Protein AF-A0A959NLW7-F1 (afdb_monomer_lite)

Secondary structure (DSSP, 8-state):
-HHHHHHHHHHHHHHHHHHHHHHHHHHHHHHHHHTTPPP-HHHHHHHHHHHHHHHHHHHHHHHHHHHHHHHHHHHHHHHHHHS------

Radius of gyration: 22.65 Å; chains: 1; bounding box: 53×19×63 Å

pLDDT: mean 81.08, std 17.72, range [37.53, 98.12]

Structure (mmCIF, N/CA/C/O backbone):
data_AF-A0A959NLW7-F1
#
_entry.id   AF-A0A959NLW7-F1
#
loop_
_atom_site.group_PDB
_atom_site.id
_atom_site.type_symbol
_atom_site.label_atom_id
_atom_site.label_alt_id
_atom_site.label_comp_id
_atom_site.label_asym_id
_atom_site.label_entity_id
_atom_site.label_seq_id
_atom_site.pdbx_PDB_ins_code
_atom_site.Cartn_x
_atom_site.Cartn_y
_atom_site.Cartn_z
_atom_site.occupancy
_atom_site.B_iso_or_equiv
_atom_site.auth_seq_id
_atom_site.auth_comp_id
_atom_site.auth_asym_id
_atom_site.auth_atom_id
_atom_site.pdbx_PDB_model_num
ATOM 1 N N . MET A 1 1 ? -15.968 -5.071 25.321 1.00 59.56 1 MET A N 1
ATOM 2 C CA . MET A 1 1 ? -15.264 -5.981 24.380 1.00 59.56 1 MET A CA 1
ATOM 3 C C . MET A 1 1 ? -15.366 -5.521 22.927 1.00 59.56 1 MET A C 1
ATOM 5 O O . MET A 1 1 ? -14.374 -5.600 22.216 1.00 59.56 1 MET A O 1
ATOM 9 N N . GLU A 1 2 ? -16.513 -4.993 22.499 1.00 64.69 2 GLU A N 1
ATOM 10 C CA . GLU A 1 2 ? -16.799 -4.604 21.107 1.00 64.69 2 GLU A CA 1
ATOM 11 C C . GLU A 1 2 ? -15.881 -3.507 20.527 1.00 64.69 2 GLU A C 1
ATOM 13 O O . GLU A 1 2 ? -15.413 -3.635 19.400 1.00 64.69 2 GLU A O 1
ATOM 18 N N . SER A 1 3 ? -15.514 -2.491 21.320 1.00 62.75 3 SER A N 1
ATOM 19 C CA . SER A 1 3 ? -14.581 -1.427 20.896 1.00 62.75 3 SER A CA 1
ATOM 20 C C . SER A 1 3 ? -13.184 -1.959 20.524 1.00 62.75 3 SER A C 1
ATOM 22 O O . SER A 1 3 ? -12.614 -1.578 19.501 1.00 62.75 3 SER A O 1
ATOM 24 N N . ASN A 1 4 ? -12.658 -2.928 21.286 1.00 71.31 4 ASN A N 1
ATOM 25 C CA . ASN A 1 4 ? -11.386 -3.575 20.951 1.00 71.31 4 ASN A CA 1
ATOM 26 C C . ASN A 1 4 ? -11.501 -4.412 19.671 1.00 71.31 4 ASN A C 1
ATOM 28 O O . ASN A 1 4 ? -10.589 -4.390 18.849 1.00 71.31 4 ASN A O 1
ATOM 32 N N . TYR A 1 5 ? -12.616 -5.124 19.488 1.00 81.19 5 TYR A N 1
ATOM 33 C CA . TYR A 1 5 ? -12.873 -5.917 18.285 1.00 81.19 5 TYR A CA 1
ATOM 34 C C . TYR A 1 5 ? -12.951 -5.044 17.021 1.00 81.19 5 TYR A C 1
ATOM 36 O O . TYR A 1 5 ? -12.303 -5.359 16.025 1.00 81.19 5 TYR A O 1
ATOM 44 N N . LEU A 1 6 ? -13.675 -3.919 17.070 1.00 82.06 6 LEU A N 1
ATOM 45 C CA . LEU A 1 6 ? -13.769 -2.969 15.955 1.00 82.06 6 LEU A CA 1
ATOM 46 C C . LEU A 1 6 ? -12.408 -2.358 15.598 1.00 82.06 6 LEU A C 1
ATOM 48 O O . LEU A 1 6 ? -12.078 -2.266 14.417 1.00 82.06 6 LEU A O 1
ATOM 52 N N . GLY A 1 7 ? -11.597 -2.009 16.602 1.00 83.62 7 GLY A N 1
ATOM 53 C CA . GLY A 1 7 ? -10.226 -1.540 16.386 1.00 83.62 7 GLY A CA 1
ATOM 54 C C . GLY A 1 7 ? -9.376 -2.568 15.637 1.00 83.62 7 GLY A C 1
ATOM 55 O O . GLY A 1 7 ? -8.815 -2.251 14.591 1.00 83.62 7 GLY A O 1
ATOM 56 N N . TRP A 1 8 ? -9.351 -3.818 16.112 1.00 86.75 8 TRP A N 1
ATOM 57 C CA . TRP A 1 8 ? -8.624 -4.906 15.445 1.00 86.75 8 TRP A CA 1
ATOM 58 C C . TRP A 1 8 ? -9.127 -5.176 14.027 1.00 86.75 8 TRP A C 1
ATOM 60 O O . TRP A 1 8 ? -8.320 -5.344 13.113 1.00 86.75 8 TRP A O 1
ATOM 70 N N . LYS A 1 9 ? -10.448 -5.178 13.820 1.00 90.62 9 LYS A N 1
ATOM 71 C CA . LYS A 1 9 ? -11.053 -5.348 12.494 1.00 90.62 9 LYS A CA 1
ATOM 72 C C . LYS A 1 9 ? -10.585 -4.260 11.526 1.00 90.62 9 LYS A C 1
ATOM 74 O O . LYS A 1 9 ? -10.177 -4.581 10.414 1.00 90.62 9 LYS A O 1
ATOM 79 N N . ASN A 1 10 ? -10.607 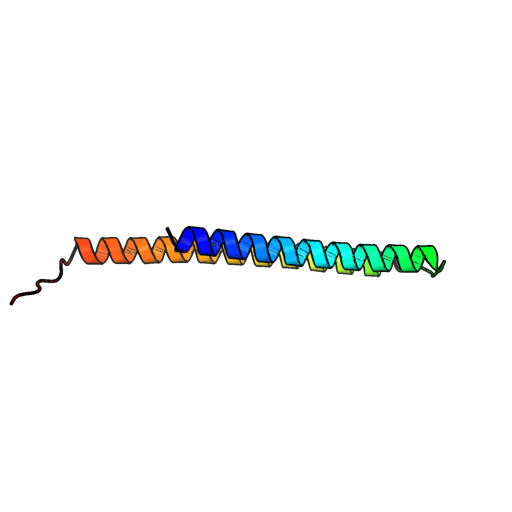-2.997 11.948 1.00 89.88 10 ASN A N 1
ATOM 80 C CA . ASN A 1 10 ? -10.185 -1.877 11.107 1.00 89.88 10 ASN A CA 1
ATOM 81 C C . ASN A 1 10 ? -8.684 -1.931 10.797 1.00 89.88 10 ASN A C 1
ATOM 83 O O . ASN A 1 10 ? -8.299 -1.709 9.652 1.00 89.88 10 ASN A O 1
ATOM 87 N N . THR A 1 11 ? -7.847 -2.302 11.772 1.00 92.25 11 THR A N 1
ATOM 88 C CA . THR A 1 11 ? -6.413 -2.527 11.537 1.00 92.25 11 THR A CA 1
ATOM 89 C C . THR A 1 11 ? -6.176 -3.629 10.505 1.00 92.25 11 THR A C 1
ATOM 91 O O . THR A 1 11 ? -5.377 -3.444 9.593 1.00 92.25 11 THR A O 1
ATOM 94 N N . LEU A 1 12 ? -6.882 -4.760 10.603 1.00 95.00 12 LEU A N 1
ATOM 95 C CA . LEU A 1 12 ? -6.737 -5.861 9.645 1.00 95.00 12 LEU A CA 1
ATOM 96 C C . LEU A 1 12 ? -7.191 -5.473 8.232 1.00 95.00 12 LEU A C 1
ATOM 98 O O . LEU A 1 12 ? -6.541 -5.855 7.262 1.00 95.00 12 LEU A O 1
ATOM 102 N N . ILE A 1 13 ? -8.277 -4.705 8.113 1.00 95.44 13 ILE A N 1
ATOM 103 C CA . ILE A 1 13 ? -8.754 -4.190 6.822 1.00 95.44 13 ILE A CA 1
ATOM 104 C C . ILE A 1 13 ? -7.702 -3.276 6.186 1.00 95.44 13 ILE A C 1
ATOM 106 O O . ILE A 1 13 ? -7.383 -3.454 5.013 1.00 95.44 13 ILE A O 1
ATOM 110 N N . GLU A 1 14 ? -7.144 -2.343 6.958 1.00 96.94 14 GLU A N 1
ATOM 111 C CA . GLU A 1 14 ? -6.110 -1.420 6.480 1.00 96.94 14 GLU A CA 1
ATOM 112 C C . GLU A 1 14 ? -4.835 -2.160 6.051 1.00 96.94 14 GLU A C 1
ATOM 114 O O . GLU A 1 14 ? -4.311 -1.912 4.967 1.00 96.94 14 GLU A O 1
ATOM 119 N N . LEU A 1 15 ? -4.363 -3.118 6.856 1.00 96.44 15 LEU A N 1
ATOM 120 C CA . LEU A 1 15 ? -3.201 -3.940 6.505 1.00 96.44 15 LEU A CA 1
ATOM 121 C C . LEU A 1 15 ? -3.437 -4.724 5.211 1.00 96.44 15 LEU A C 1
ATOM 123 O O . LEU A 1 15 ? -2.562 -4.773 4.348 1.00 96.44 15 LEU A O 1
ATOM 127 N N . ASN A 1 16 ? -4.626 -5.309 5.053 1.00 97.69 16 ASN A N 1
ATOM 128 C CA . ASN A 1 16 ? -4.966 -6.051 3.848 1.00 97.69 16 ASN A CA 1
ATOM 129 C C . ASN A 1 16 ? -5.024 -5.140 2.607 1.00 97.69 16 ASN A C 1
ATOM 131 O O . ASN A 1 16 ? -4.456 -5.495 1.575 1.00 97.69 16 ASN A O 1
ATOM 135 N N . ASP A 1 17 ? -5.654 -3.961 2.698 1.00 97.00 17 ASP A N 1
ATOM 136 C CA . ASP A 1 17 ? -5.696 -2.993 1.587 1.00 97.00 17 ASP A CA 1
ATOM 137 C C . ASP A 1 17 ? -4.286 -2.536 1.187 1.00 97.00 17 ASP A C 1
ATOM 139 O O . ASP A 1 17 ? -3.943 -2.541 -0.000 1.00 97.00 17 ASP A O 1
ATOM 143 N N . PHE A 1 18 ? -3.434 -2.220 2.168 1.00 97.56 18 PHE A N 1
ATOM 144 C CA . PHE A 1 18 ? -2.041 -1.853 1.921 1.00 97.56 18 PHE A CA 1
ATOM 145 C C . PHE A 1 18 ? -1.277 -2.970 1.196 1.00 97.56 18 PHE A C 1
ATOM 147 O O . PHE A 1 18 ? -0.675 -2.721 0.147 1.00 97.56 18 PHE A O 1
ATOM 154 N N . CYS A 1 19 ? -1.360 -4.213 1.684 1.00 97.38 19 CYS A N 1
ATOM 155 C CA . CYS A 1 19 ? -0.726 -5.366 1.042 1.00 97.38 19 CYS A CA 1
ATOM 156 C C . CYS A 1 19 ? -1.206 -5.566 -0.403 1.00 97.38 19 CYS A C 1
ATOM 158 O O . CYS A 1 19 ? -0.378 -5.735 -1.301 1.00 97.38 19 CYS A O 1
ATOM 160 N N . CYS A 1 20 ? -2.516 -5.485 -0.662 1.00 98.12 20 CYS A N 1
ATOM 161 C CA . CYS A 1 20 ? -3.063 -5.604 -2.016 1.00 98.12 20 CYS A CA 1
ATOM 162 C C . CYS A 1 20 ? -2.517 -4.524 -2.964 1.00 98.12 20 CYS A C 1
ATOM 164 O O . CYS A 1 20 ? -2.198 -4.808 -4.122 1.00 98.12 20 CYS A O 1
ATOM 166 N N . ARG A 1 21 ? -2.376 -3.282 -2.489 1.00 97.56 21 ARG A N 1
ATOM 167 C CA . ARG A 1 21 ? -1.836 -2.177 -3.297 1.00 97.56 21 ARG A CA 1
ATOM 168 C C . ARG A 1 21 ? -0.344 -2.342 -3.588 1.00 97.56 21 ARG A C 1
ATOM 170 O O . ARG A 1 21 ? 0.080 -2.050 -4.708 1.00 97.56 21 ARG A O 1
ATOM 177 N N . VAL A 1 22 ? 0.434 -2.835 -2.623 1.00 97.00 22 VAL A N 1
ATOM 178 C CA . VAL A 1 22 ? 1.853 -3.175 -2.826 1.00 97.00 22 VAL A CA 1
ATOM 179 C C . VAL A 1 22 ? 1.995 -4.302 -3.852 1.00 97.00 22 VAL A C 1
ATOM 181 O O . VAL A 1 22 ? 2.777 -4.175 -4.793 1.00 97.00 22 VAL A O 1
ATOM 184 N N . GLU A 1 23 ? 1.203 -5.369 -3.733 1.00 97.12 23 GLU A N 1
ATOM 185 C CA . GLU A 1 23 ? 1.175 -6.471 -4.706 1.00 97.12 23 GLU A CA 1
ATOM 186 C C . GLU A 1 23 ? 0.837 -5.984 -6.119 1.00 97.12 23 GLU A C 1
ATOM 188 O O . GLU A 1 23 ? 1.486 -6.369 -7.093 1.00 97.12 23 GLU A O 1
ATOM 193 N N . PHE A 1 24 ? -0.127 -5.072 -6.246 1.00 96.00 24 PHE A N 1
ATOM 194 C CA . PHE A 1 24 ? -0.485 -4.480 -7.531 1.00 96.00 24 PHE A CA 1
ATOM 195 C C . PHE A 1 24 ? 0.659 -3.657 -8.146 1.00 96.00 24 PHE A C 1
ATOM 197 O O . PHE A 1 24 ? 0.948 -3.794 -9.340 1.00 96.00 24 PHE A O 1
ATOM 204 N N . LEU A 1 25 ? 1.344 -2.834 -7.346 1.00 94.50 25 LEU A N 1
ATOM 205 C CA . LEU A 1 25 ? 2.540 -2.097 -7.776 1.00 94.50 25 LEU A CA 1
ATOM 206 C C . LEU A 1 25 ? 3.661 -3.050 -8.216 1.00 94.50 25 LEU A C 1
ATOM 208 O O . LEU A 1 25 ? 4.245 -2.860 -9.286 1.00 94.50 25 LEU A O 1
ATOM 212 N N . ASN A 1 26 ? 3.903 -4.112 -7.447 1.00 92.88 26 ASN A N 1
ATOM 213 C CA . ASN A 1 26 ? 4.863 -5.161 -7.793 1.00 92.88 26 ASN A CA 1
ATOM 214 C C . ASN A 1 26 ? 4.470 -5.909 -9.075 1.00 92.88 26 ASN A C 1
ATOM 216 O O . ASN A 1 26 ? 5.334 -6.267 -9.875 1.00 92.88 26 ASN A O 1
ATOM 220 N N . SER A 1 27 ? 3.178 -6.128 -9.318 1.00 95.19 27 SER A N 1
ATOM 221 C CA . SER A 1 27 ? 2.714 -6.752 -10.558 1.00 95.19 27 SER A CA 1
ATOM 222 C C . SER A 1 27 ? 2.988 -5.870 -11.772 1.00 95.19 27 SER A C 1
ATOM 224 O O . SER A 1 27 ? 3.519 -6.357 -12.766 1.00 95.19 27 SER A O 1
ATOM 226 N N . LYS A 1 28 ? 2.720 -4.561 -11.679 1.00 92.81 28 LYS A N 1
ATOM 227 C CA . LYS A 1 28 ? 3.059 -3.606 -12.749 1.00 92.81 28 LYS A CA 1
ATOM 228 C C . LYS A 1 28 ? 4.553 -3.589 -13.058 1.00 92.81 28 LYS A C 1
ATOM 230 O O . LYS A 1 28 ? 4.944 -3.550 -14.220 1.00 92.81 28 LYS A O 1
ATOM 235 N N . MET A 1 29 ? 5.377 -3.634 -12.016 1.00 91.00 29 MET A N 1
ATOM 236 C CA . MET A 1 29 ? 6.829 -3.768 -12.122 1.00 91.00 29 MET A CA 1
ATOM 237 C C . MET A 1 29 ? 7.232 -5.009 -12.921 1.00 91.00 29 MET A C 1
ATOM 239 O O . MET A 1 29 ? 7.986 -4.904 -13.890 1.00 91.00 29 MET A O 1
ATOM 243 N N . ARG A 1 30 ? 6.692 -6.176 -12.549 1.00 93.31 30 ARG A N 1
ATOM 244 C CA . ARG A 1 30 ? 6.949 -7.435 -13.261 1.00 93.31 30 ARG A CA 1
ATOM 245 C C . ARG A 1 30 ? 6.543 -7.345 -14.731 1.00 93.31 30 ARG A C 1
ATOM 247 O O . ARG A 1 30 ? 7.321 -7.767 -15.580 1.00 93.31 30 ARG A O 1
ATOM 254 N N . ASP A 1 31 ? 5.400 -6.736 -15.038 1.00 94.50 31 ASP A N 1
ATOM 255 C CA . ASP A 1 31 ? 4.934 -6.549 -16.418 1.00 94.50 31 ASP A CA 1
ATOM 256 C C . ASP A 1 31 ? 5.852 -5.627 -17.232 1.00 94.50 31 ASP A C 1
ATOM 258 O O . ASP A 1 31 ? 6.163 -5.919 -18.388 1.00 94.50 31 ASP A O 1
ATOM 262 N N . ILE A 1 32 ? 6.321 -4.522 -16.644 1.00 91.88 32 ILE A N 1
ATOM 263 C CA . ILE A 1 32 ? 7.267 -3.599 -17.293 1.00 91.88 32 ILE A CA 1
ATOM 264 C C . ILE A 1 32 ? 8.563 -4.334 -17.645 1.00 91.88 32 ILE A C 1
ATOM 266 O O . ILE A 1 32 ? 9.023 -4.246 -18.788 1.00 91.88 32 ILE A O 1
ATOM 270 N N . VAL A 1 33 ? 9.109 -5.097 -16.692 1.00 90.50 33 VAL A N 1
ATOM 271 C CA . VAL A 1 33 ? 10.325 -5.900 -16.880 1.00 90.50 33 VAL A CA 1
ATOM 272 C C . VAL A 1 33 ? 10.106 -6.986 -17.937 1.00 90.50 33 VAL A C 1
ATOM 274 O O . VAL A 1 33 ? 10.908 -7.104 -18.865 1.00 90.50 33 VAL A O 1
ATOM 277 N N . ALA A 1 34 ? 9.004 -7.736 -17.855 1.00 92.31 34 ALA A N 1
ATOM 278 C CA . ALA A 1 34 ? 8.671 -8.798 -18.804 1.00 92.31 34 ALA A CA 1
ATOM 279 C C . ALA A 1 34 ? 8.501 -8.263 -20.235 1.00 92.31 34 ALA A C 1
ATOM 281 O O . ALA A 1 34 ? 8.960 -8.883 -21.195 1.00 92.31 34 ALA A O 1
ATOM 282 N N . CYS A 1 35 ? 7.901 -7.081 -20.386 1.00 94.62 35 CYS A N 1
ATOM 283 C CA . CYS A 1 35 ? 7.739 -6.414 -21.675 1.00 94.62 35 CYS A CA 1
ATOM 284 C C . CYS A 1 35 ? 8.965 -5.594 -22.117 1.00 94.62 35 CYS A C 1
ATOM 286 O O . CYS A 1 35 ? 8.877 -4.920 -23.143 1.00 94.62 35 CYS A O 1
ATOM 288 N N . ARG A 1 36 ? 10.077 -5.605 -21.363 1.00 90.12 36 ARG A N 1
ATOM 289 C CA . ARG A 1 36 ? 11.292 -4.807 -21.634 1.00 90.12 36 ARG A CA 1
ATOM 290 C C . ARG A 1 36 ? 11.005 -3.315 -21.855 1.00 90.12 36 ARG A C 1
ATOM 292 O O . ARG A 1 36 ? 11.680 -2.657 -22.646 1.00 90.12 36 ARG A O 1
ATOM 299 N N . ARG A 1 37 ? 9.979 -2.781 -21.187 1.00 90.75 37 ARG A N 1
ATOM 300 C CA . ARG A 1 37 ? 9.639 -1.356 -21.269 1.00 90.75 37 ARG A CA 1
ATOM 301 C C . ARG A 1 37 ? 10.593 -0.561 -20.388 1.00 90.75 37 ARG A C 1
ATOM 303 O O . ARG A 1 37 ? 11.084 -1.064 -19.379 1.00 90.75 37 ARG A O 1
ATOM 310 N N . GLN A 1 38 ? 10.826 0.695 -20.753 1.00 89.62 38 GLN A N 1
ATOM 311 C CA . GLN A 1 38 ? 11.565 1.601 -19.888 1.00 89.62 38 GLN A CA 1
ATOM 312 C C . GLN A 1 38 ? 10.755 1.844 -18.615 1.00 89.62 38 GLN A C 1
ATOM 314 O O . GLN A 1 38 ? 9.589 2.234 -18.669 1.00 89.62 38 GLN A O 1
ATOM 319 N N . MET A 1 39 ? 11.381 1.577 -17.475 1.00 86.56 39 MET A N 1
ATOM 320 C CA . MET A 1 39 ? 10.782 1.818 -16.176 1.00 86.56 39 MET A CA 1
ATOM 321 C C . MET A 1 39 ? 11.129 3.229 -15.705 1.00 86.56 39 MET A C 1
ATOM 323 O O . MET A 1 39 ? 12.304 3.583 -15.616 1.00 86.56 39 MET A O 1
ATOM 327 N N . ASP A 1 40 ? 10.113 4.001 -15.332 1.00 90.50 40 ASP A N 1
ATOM 328 C CA . ASP A 1 40 ? 10.318 5.220 -14.557 1.00 90.50 40 ASP A CA 1
ATOM 329 C C . ASP A 1 40 ? 10.462 4.865 -13.067 1.00 90.50 40 ASP A C 1
ATOM 331 O O . ASP A 1 40 ? 9.490 4.686 -12.326 1.00 90.50 40 ASP A O 1
ATOM 335 N N . ILE A 1 41 ? 11.715 4.708 -12.638 1.00 89.75 41 ILE A N 1
ATOM 336 C CA . ILE A 1 41 ? 12.069 4.376 -11.253 1.00 89.75 41 ILE A CA 1
ATOM 337 C C . ILE A 1 41 ? 11.625 5.484 -10.293 1.00 89.75 41 ILE A C 1
ATOM 339 O O . ILE A 1 41 ? 11.163 5.184 -9.191 1.00 89.75 41 ILE A O 1
ATOM 343 N N . ALA A 1 42 ? 11.721 6.752 -10.700 1.00 93.75 42 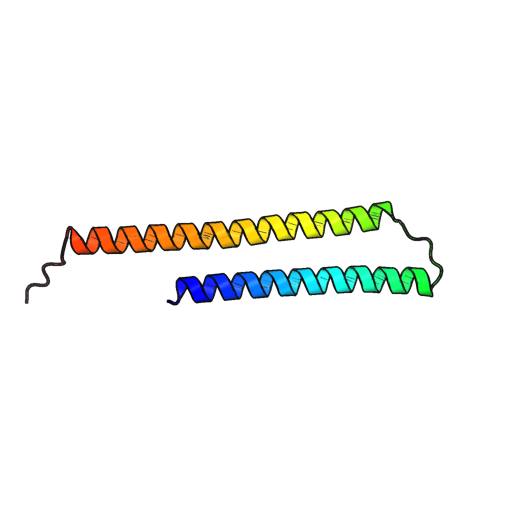ALA A N 1
ATOM 344 C CA . ALA A 1 42 ? 11.353 7.876 -9.848 1.00 93.75 42 ALA A CA 1
ATOM 345 C C . ALA A 1 42 ? 9.840 7.896 -9.595 1.00 93.75 42 ALA A C 1
ATOM 347 O O . ALA A 1 42 ? 9.407 8.038 -8.445 1.00 93.75 42 ALA A O 1
ATOM 348 N N . GLN A 1 43 ? 9.039 7.671 -10.640 1.00 91.62 43 GLN A N 1
ATOM 349 C CA . GLN A 1 43 ? 7.588 7.555 -10.512 1.00 91.62 43 GLN A CA 1
ATOM 350 C C . GLN A 1 43 ? 7.195 6.385 -9.603 1.00 91.62 43 GLN A C 1
ATOM 352 O O . GLN A 1 43 ? 6.371 6.557 -8.705 1.00 91.62 43 GLN A O 1
ATOM 357 N N . TYR A 1 44 ? 7.813 5.214 -9.779 1.00 91.94 44 TYR A N 1
ATOM 358 C CA . TYR A 1 44 ? 7.540 4.056 -8.926 1.00 91.94 44 TYR A CA 1
ATOM 359 C C . TYR A 1 44 ? 7.849 4.325 -7.448 1.00 91.94 44 TYR A C 1
ATOM 361 O O . TYR A 1 44 ? 7.015 4.056 -6.582 1.00 91.94 44 TYR A O 1
ATOM 369 N N . LEU A 1 45 ? 9.031 4.878 -7.154 1.00 94.06 45 LEU A N 1
ATOM 370 C CA . LEU A 1 45 ? 9.430 5.210 -5.784 1.00 94.06 45 LEU A CA 1
ATOM 371 C C . LEU A 1 45 ? 8.496 6.251 -5.161 1.00 94.06 45 LEU A C 1
ATOM 373 O O . LEU A 1 45 ? 8.191 6.166 -3.971 1.00 94.06 45 LEU A O 1
ATOM 377 N N . THR A 1 46 ? 8.009 7.196 -5.967 1.00 96.62 46 THR A N 1
ATOM 378 C CA . THR A 1 46 ? 7.021 8.191 -5.537 1.00 96.62 46 THR A CA 1
ATOM 379 C C . THR A 1 46 ? 5.703 7.517 -5.165 1.00 96.62 46 THR A C 1
ATOM 381 O O . THR A 1 46 ? 5.231 7.697 -4.045 1.00 96.62 46 THR A O 1
ATOM 384 N N . SER A 1 47 ? 5.158 6.658 -6.033 1.00 94.25 47 SER A N 1
ATOM 385 C CA . SER A 1 47 ? 3.920 5.917 -5.750 1.00 94.25 47 SER A CA 1
ATOM 386 C C . SER A 1 47 ? 4.035 5.011 -4.521 1.00 94.25 47 SER A C 1
ATOM 388 O O . SER A 1 47 ? 3.091 4.910 -3.739 1.00 94.25 47 SER A O 1
ATOM 390 N N . LEU A 1 48 ? 5.189 4.366 -4.318 1.00 95.31 48 LEU A N 1
ATOM 391 C CA . LEU A 1 48 ? 5.429 3.545 -3.131 1.00 95.31 48 LEU A CA 1
ATOM 392 C C . LEU A 1 48 ? 5.476 4.399 -1.856 1.00 95.31 48 LEU A C 1
ATOM 394 O O . LEU A 1 48 ? 4.877 4.030 -0.848 1.00 95.31 48 LEU A O 1
ATOM 398 N N . ARG A 1 49 ? 6.149 5.556 -1.899 1.00 97.44 49 ARG A N 1
ATOM 399 C CA . ARG A 1 49 ? 6.218 6.484 -0.762 1.00 97.44 49 ARG A CA 1
ATOM 400 C C . ARG A 1 49 ? 4.845 7.047 -0.404 1.00 97.44 49 ARG A C 1
ATOM 402 O O . ARG A 1 49 ? 4.502 7.084 0.772 1.00 97.44 49 ARG A O 1
ATOM 409 N N . GLU A 1 50 ? 4.055 7.456 -1.392 1.00 96.69 50 GLU A N 1
ATOM 410 C CA . GLU A 1 50 ? 2.678 7.918 -1.173 1.00 96.69 50 GLU A CA 1
ATOM 411 C C . GLU A 1 50 ? 1.818 6.837 -0.512 1.00 96.69 50 GLU A C 1
ATOM 413 O O . GLU A 1 50 ? 1.059 7.128 0.413 1.00 96.69 50 GLU A O 1
ATOM 418 N N . LEU A 1 51 ? 1.973 5.584 -0.949 1.00 97.12 51 LEU A N 1
ATOM 419 C CA . LEU A 1 51 ? 1.257 4.451 -0.377 1.00 97.12 51 LEU A CA 1
ATOM 420 C C . LEU A 1 51 ? 1.641 4.206 1.092 1.00 97.12 51 LEU A C 1
ATOM 422 O O . LEU A 1 51 ? 0.752 4.020 1.920 1.00 97.12 51 LEU A O 1
ATOM 426 N N . ILE A 1 52 ? 2.938 4.245 1.417 1.00 97.38 52 ILE A N 1
ATOM 427 C CA . ILE A 1 52 ? 3.439 4.098 2.795 1.00 97.38 52 ILE A CA 1
ATOM 428 C C . ILE A 1 52 ? 2.926 5.236 3.680 1.00 97.38 52 ILE A C 1
ATOM 430 O O . ILE A 1 52 ? 2.338 4.978 4.726 1.00 97.38 52 ILE A O 1
ATOM 434 N N . ASN A 1 53 ? 3.066 6.487 3.236 1.00 97.62 53 ASN A N 1
ATOM 435 C CA . ASN A 1 53 ? 2.616 7.648 4.006 1.00 97.62 53 ASN A CA 1
ATOM 436 C C . ASN A 1 53 ? 1.111 7.580 4.301 1.00 97.62 53 ASN A C 1
ATOM 438 O O . ASN A 1 53 ? 0.671 7.888 5.408 1.00 97.62 53 ASN A O 1
ATOM 442 N N . LYS A 1 54 ? 0.307 7.162 3.315 1.00 96.50 54 LYS A N 1
ATOM 443 C CA . LYS A 1 54 ? -1.136 6.993 3.500 1.00 96.50 54 LYS A CA 1
ATOM 444 C C . LYS A 1 54 ? -1.457 5.879 4.498 1.00 96.50 54 LYS A C 1
ATOM 446 O O . LYS A 1 54 ? -2.345 6.053 5.328 1.00 96.50 54 LYS A O 1
ATOM 451 N N . HIS A 1 55 ? -0.732 4.766 4.439 1.00 97.06 55 HIS A N 1
ATOM 452 C CA . HIS A 1 55 ? -0.890 3.665 5.385 1.00 97.06 55 HIS A CA 1
ATOM 453 C C . HIS A 1 55 ? -0.591 4.099 6.827 1.00 97.06 55 HIS A C 1
ATOM 455 O O . HIS A 1 55 ? -1.385 3.849 7.734 1.00 97.06 55 HIS A O 1
ATOM 461 N N . GLU A 1 56 ? 0.508 4.829 7.034 1.00 96.38 56 GLU A N 1
ATOM 462 C CA . GLU A 1 56 ? 0.865 5.388 8.344 1.00 96.38 56 GLU A CA 1
ATOM 463 C C . GLU A 1 56 ? -0.223 6.332 8.879 1.00 96.38 56 GLU A C 1
ATOM 465 O O . GLU A 1 56 ? -0.621 6.233 10.043 1.00 96.38 56 GLU A O 1
ATOM 470 N N . GLN A 1 57 ? -0.760 7.205 8.020 1.00 95.88 57 GLN A N 1
ATOM 471 C CA . GLN A 1 57 ? -1.871 8.095 8.373 1.00 95.88 57 GLN A CA 1
ATOM 472 C C . GLN A 1 57 ? -3.130 7.312 8.768 1.00 95.88 57 GLN A C 1
ATOM 474 O O . GLN A 1 57 ? -3.744 7.613 9.793 1.00 95.88 57 GLN A O 1
ATOM 479 N N . ASN A 1 58 ? -3.499 6.286 8.000 1.00 93.81 58 ASN A N 1
ATOM 480 C CA . ASN A 1 58 ? -4.669 5.458 8.284 1.00 93.81 58 ASN A CA 1
ATOM 481 C C . ASN A 1 58 ? -4.529 4.710 9.619 1.00 93.81 58 ASN A C 1
ATOM 483 O O . ASN A 1 58 ? -5.464 4.701 10.423 1.00 93.81 58 ASN A O 1
ATOM 487 N N . LEU A 1 59 ? -3.358 4.132 9.901 1.00 92.25 59 LEU A N 1
ATOM 488 C CA . LEU A 1 59 ? -3.098 3.466 11.180 1.00 92.25 59 LEU A CA 1
ATOM 489 C C . LEU A 1 59 ? -3.137 4.443 12.362 1.00 92.25 59 LEU A C 1
ATOM 491 O O . LEU A 1 59 ? -3.710 4.116 13.405 1.00 92.25 59 LEU A O 1
ATOM 495 N N . SER A 1 60 ? -2.586 5.648 12.194 1.00 90.75 60 SER A N 1
ATOM 496 C CA . SER A 1 60 ? -2.654 6.703 13.211 1.00 90.75 6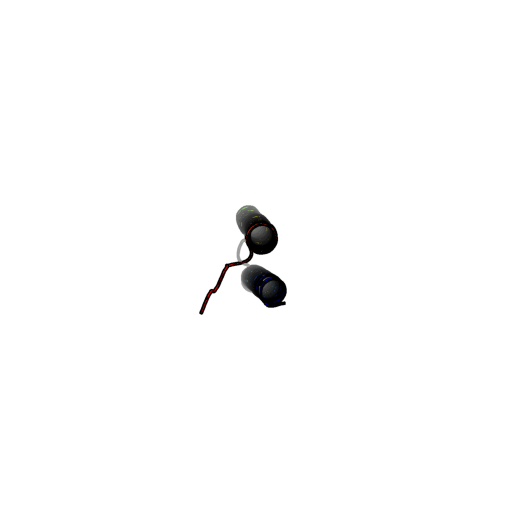0 SER A CA 1
ATOM 497 C C . SER A 1 60 ? -4.103 7.095 13.523 1.00 90.75 60 SER A C 1
ATOM 499 O O . SER A 1 60 ? -4.488 7.153 14.693 1.00 90.75 60 SER A O 1
ATOM 501 N N . LEU A 1 61 ? -4.939 7.259 12.492 1.00 88.69 61 LEU A N 1
ATOM 502 C CA . LEU A 1 61 ? -6.368 7.548 12.645 1.00 88.69 61 LEU A CA 1
ATOM 503 C C . LEU A 1 61 ? -7.114 6.424 13.378 1.00 88.69 61 LEU A C 1
ATOM 505 O O . LEU A 1 61 ? -7.915 6.701 14.272 1.00 88.69 61 LEU A O 1
ATOM 509 N N . ILE A 1 62 ? -6.833 5.157 13.053 1.00 86.94 62 ILE A N 1
ATOM 510 C CA . ILE A 1 62 ? -7.435 4.004 13.743 1.00 86.94 62 ILE A CA 1
ATOM 511 C C . ILE A 1 62 ? -7.044 3.995 15.231 1.00 86.94 62 ILE A C 1
ATOM 513 O O . ILE A 1 62 ? -7.901 3.751 16.087 1.00 86.94 62 ILE A O 1
ATOM 517 N N . SER A 1 63 ? -5.781 4.296 15.556 1.00 79.81 63 SER A N 1
ATOM 518 C CA . SER A 1 63 ? -5.310 4.395 16.946 1.00 79.81 63 SER A CA 1
ATOM 519 C C . SER A 1 63 ? -5.987 5.539 17.702 1.00 79.81 63 SER A C 1
ATOM 521 O O . SER A 1 63 ? -6.470 5.338 18.816 1.00 79.81 63 SER A O 1
ATOM 523 N N . PHE A 1 64 ? -6.103 6.713 17.078 1.00 74.75 64 PHE A N 1
ATOM 524 C CA . PHE A 1 64 ? -6.775 7.868 17.674 1.00 74.75 64 PHE A CA 1
ATOM 525 C C . PHE A 1 64 ? -8.246 7.572 18.001 1.00 74.75 64 PHE A C 1
ATOM 527 O O . PHE A 1 64 ? -8.713 7.858 19.103 1.00 74.75 64 PHE A O 1
ATOM 534 N N . VAL A 1 65 ? -8.977 6.927 17.083 1.00 69.81 65 VAL A N 1
ATOM 535 C CA . VAL A 1 65 ? -10.375 6.523 17.317 1.00 69.81 65 VAL A CA 1
ATOM 536 C C . VAL A 1 65 ? -10.481 5.521 18.470 1.00 69.81 65 VAL A C 1
A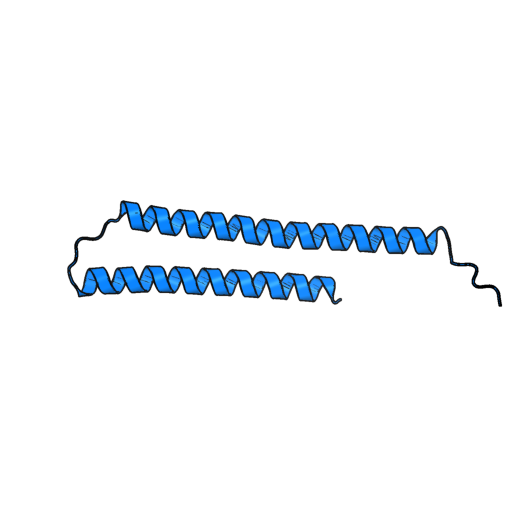TOM 538 O O . VAL A 1 65 ? -11.412 5.593 19.274 1.00 69.81 65 VAL A O 1
ATOM 541 N N . LYS A 1 66 ? -9.516 4.604 18.601 1.00 66.62 66 LYS A N 1
ATOM 542 C CA . LYS A 1 66 ? -9.463 3.664 19.728 1.00 66.62 66 LYS A CA 1
ATOM 543 C C . LYS A 1 66 ? -9.299 4.397 21.063 1.00 66.62 66 LYS A C 1
ATOM 545 O O . LYS A 1 66 ? -10.012 4.081 22.014 1.00 66.62 66 LYS A O 1
ATOM 550 N N . GLU A 1 67 ? -8.405 5.378 21.135 1.00 67.31 67 GLU A N 1
ATOM 551 C CA . GLU A 1 67 ? -8.163 6.174 22.346 1.00 67.31 67 GLU A CA 1
ATOM 552 C C . GLU A 1 67 ? -9.363 7.061 22.711 1.00 67.31 67 GLU A C 1
ATOM 554 O O . GLU A 1 67 ? -9.781 7.077 23.872 1.00 67.31 67 GLU A O 1
ATOM 559 N N . ALA A 1 68 ? -9.981 7.714 21.722 1.00 59.53 68 ALA A N 1
ATOM 560 C CA . ALA A 1 68 ? -11.182 8.527 21.917 1.00 59.53 68 ALA A CA 1
ATOM 561 C C . ALA A 1 68 ? -12.364 7.698 22.453 1.00 59.53 68 ALA A C 1
ATOM 563 O O . ALA A 1 68 ? -13.034 8.113 23.401 1.00 59.53 68 ALA A O 1
ATOM 564 N N . ASN A 1 69 ? -12.575 6.489 21.920 1.00 60.00 69 ASN A N 1
ATOM 565 C CA . ASN A 1 69 ? -13.630 5.585 22.388 1.00 60.00 69 ASN A CA 1
ATOM 566 C C . ASN A 1 69 ? -13.377 5.065 23.814 1.00 60.00 69 ASN A C 1
ATOM 568 O O . ASN A 1 69 ? -14.323 4.867 24.577 1.00 60.00 69 ASN A O 1
ATOM 572 N N . VAL A 1 70 ? -12.114 4.857 24.206 1.00 63.12 70 VAL A N 1
ATOM 573 C CA . VAL A 1 70 ? -11.761 4.496 25.591 1.00 63.12 70 VAL A CA 1
ATOM 574 C C . VAL A 1 70 ? -12.023 5.665 26.544 1.00 63.12 70 VAL A C 1
ATOM 576 O O . VAL A 1 70 ? -12.506 5.446 27.655 1.00 63.12 70 VAL A O 1
ATOM 579 N N . PHE A 1 71 ? -11.731 6.898 26.128 1.00 57.62 71 PHE A N 1
ATOM 580 C CA . PHE A 1 71 ? -11.973 8.087 26.946 1.00 57.62 71 PHE A CA 1
ATOM 581 C C . PHE A 1 71 ? -13.472 8.378 27.120 1.00 57.62 71 PHE A C 1
ATOM 583 O O . PHE A 1 71 ? -13.918 8.642 28.236 1.00 57.62 71 PHE A O 1
ATOM 590 N N . ALA A 1 72 ? -14.266 8.243 26.052 1.00 58.53 72 ALA A N 1
ATOM 591 C CA . ALA A 1 72 ? -15.723 8.368 26.112 1.00 58.53 72 ALA A CA 1
ATOM 592 C C . ALA A 1 72 ? -16.352 7.323 27.052 1.00 58.53 72 ALA A C 1
ATOM 594 O O . ALA A 1 72 ? -17.120 7.686 27.941 1.00 58.53 72 ALA A O 1
ATOM 595 N N . GLY A 1 73 ? -15.939 6.053 26.942 1.00 59.25 73 GLY A N 1
ATOM 596 C CA . GLY A 1 73 ? -16.416 4.993 27.836 1.00 59.25 73 GLY A CA 1
ATOM 597 C C . GLY A 1 73 ? -16.034 5.212 29.306 1.00 59.25 73 GLY A C 1
ATOM 598 O O . GLY A 1 73 ? -16.809 4.878 30.197 1.00 59.25 73 GLY A O 1
ATOM 599 N N . LYS A 1 74 ? -14.872 5.819 29.593 1.00 58.47 74 LYS A N 1
ATOM 600 C CA . LYS A 1 74 ? -14.494 6.196 30.968 1.00 58.47 74 LYS A CA 1
ATOM 601 C C . LYS A 1 74 ? -15.359 7.332 31.523 1.00 58.47 74 LYS A C 1
ATOM 603 O O . LYS A 1 74 ? -15.727 7.277 32.691 1.00 58.47 74 LYS A O 1
ATOM 608 N N . ASN A 1 75 ? -15.712 8.325 30.706 1.00 56.22 75 ASN A N 1
ATOM 609 C CA . ASN A 1 75 ? -16.584 9.424 31.136 1.00 56.22 75 ASN A CA 1
ATOM 610 C C . ASN A 1 75 ? -18.032 8.974 31.383 1.00 56.22 75 ASN A C 1
ATOM 612 O O . ASN A 1 75 ? -18.667 9.478 32.304 1.00 56.22 75 ASN A O 1
ATOM 616 N N . GLU A 1 76 ? -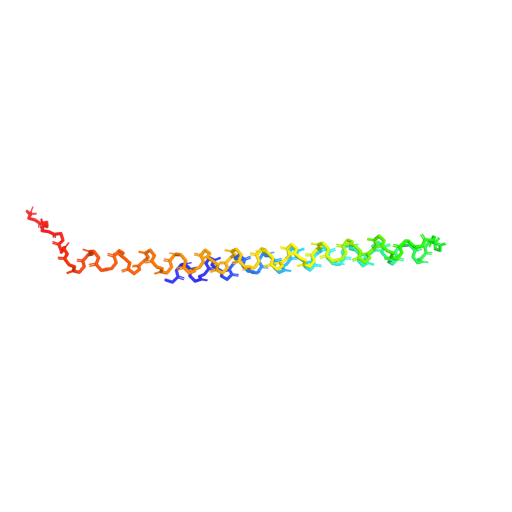18.548 8.007 30.619 1.00 52.84 76 GLU A N 1
ATOM 617 C CA . GLU A 1 76 ? -19.863 7.406 30.895 1.00 52.84 76 GLU A CA 1
ATOM 618 C C . GLU A 1 76 ? -19.886 6.635 32.222 1.00 52.84 76 GLU A C 1
ATOM 620 O O . GLU A 1 76 ? -20.846 6.759 32.981 1.00 52.84 76 GLU A O 1
ATOM 625 N N . ILE A 1 77 ? -18.818 5.892 32.542 1.00 57.53 77 ILE A N 1
ATOM 626 C CA . ILE A 1 77 ? -18.690 5.186 33.830 1.00 57.53 77 ILE A CA 1
ATOM 627 C C . ILE A 1 77 ? -18.650 6.190 34.989 1.00 57.53 77 ILE A C 1
ATOM 629 O O . ILE A 1 77 ? -19.416 6.055 35.939 1.00 57.53 77 ILE A O 1
ATOM 633 N N . ILE A 1 78 ? -17.822 7.234 34.884 1.00 55.66 78 ILE A N 1
ATOM 634 C CA . ILE A 1 78 ? -17.705 8.270 35.922 1.00 55.66 78 ILE A CA 1
ATOM 635 C C . ILE A 1 78 ? -19.044 8.996 36.137 1.00 55.66 78 ILE A C 1
ATOM 637 O O . ILE A 1 78 ? -19.443 9.224 37.279 1.00 55.66 78 ILE A O 1
ATOM 641 N N . ASN A 1 79 ? -19.771 9.324 35.065 1.00 48.47 79 ASN A N 1
ATOM 642 C CA . ASN A 1 79 ? -21.072 9.990 35.175 1.00 48.47 79 ASN A CA 1
ATOM 643 C C . ASN A 1 79 ? -22.151 9.095 35.812 1.00 48.47 79 ASN A C 1
ATOM 645 O O . ASN A 1 79 ? -22.956 9.600 36.592 1.00 48.47 79 ASN A O 1
ATOM 649 N N . ASN A 1 80 ? -22.148 7.785 35.540 1.00 52.81 80 ASN A N 1
ATOM 650 C CA . ASN A 1 80 ? -23.079 6.838 36.169 1.00 52.81 80 ASN A CA 1
ATOM 651 C C . ASN A 1 80 ? -22.750 6.546 37.644 1.00 52.81 80 ASN A C 1
ATOM 653 O O . ASN A 1 80 ? -23.665 6.278 38.420 1.00 52.81 80 ASN A O 1
ATOM 657 N N . GLU A 1 81 ? -21.476 6.595 38.044 1.00 52.97 81 GLU A N 1
ATOM 658 C CA . GLU A 1 81 ? -21.065 6.395 39.443 1.00 52.97 81 GLU A CA 1
ATOM 659 C C . GLU A 1 81 ? -21.308 7.638 40.316 1.00 52.97 81 GLU A C 1
ATOM 661 O O . GLU A 1 81 ? -21.658 7.506 41.488 1.00 52.97 81 GLU A O 1
ATOM 666 N N . LEU A 1 82 ? -21.159 8.846 39.758 1.00 51.06 82 LEU A N 1
ATOM 667 C CA . LEU A 1 82 ? -21.371 10.107 40.486 1.00 51.06 82 LEU A CA 1
ATOM 668 C C . LEU A 1 82 ? -22.845 10.522 40.580 1.00 51.06 82 LEU A C 1
ATOM 670 O O . LEU A 1 82 ? -23.224 11.205 41.531 1.00 51.06 82 LEU A O 1
ATOM 674 N N . TYR A 1 83 ? -23.673 10.108 39.621 1.00 52.75 83 TYR A N 1
ATOM 675 C CA . TYR A 1 83 ? -25.112 10.368 39.611 1.00 52.75 83 TYR A CA 1
ATOM 676 C C . TYR A 1 83 ? -25.858 9.074 39.280 1.00 52.75 83 TYR A C 1
ATOM 678 O O . TYR A 1 83 ? -26.342 8.919 38.155 1.00 52.75 83 TYR A O 1
ATOM 686 N N . PRO A 1 84 ? -25.966 8.124 40.230 1.00 50.09 84 PRO A N 1
ATOM 687 C CA . PRO A 1 84 ? -26.806 6.960 40.018 1.00 50.09 84 PRO A CA 1
ATOM 688 C C . PRO A 1 84 ? -28.220 7.466 39.744 1.00 50.09 84 PRO A C 1
ATOM 690 O O . PRO A 1 84 ? -28.788 8.237 40.523 1.00 50.09 84 PRO A O 1
ATOM 693 N N . SER A 1 85 ? -28.761 7.091 38.58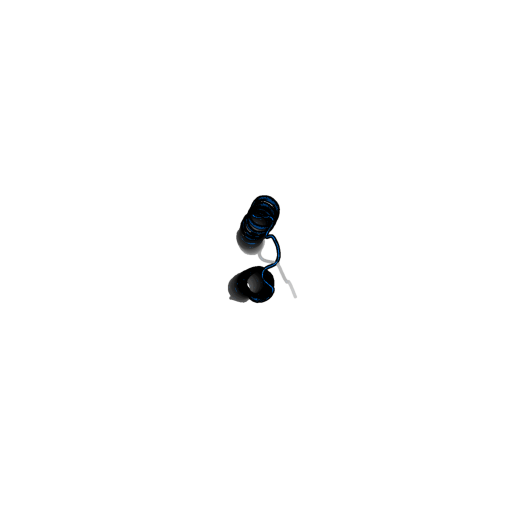8 1.00 59.03 85 SER A N 1
ATOM 694 C CA . SER A 1 85 ? -30.121 7.436 38.205 1.00 59.03 85 SER A CA 1
ATOM 695 C C . SER A 1 85 ? -31.066 6.978 39.315 1.00 59.03 85 SER A C 1
ATOM 697 O O . SER A 1 85 ? -31.249 5.789 39.561 1.00 59.03 85 SER A O 1
ATOM 699 N N . MET A 1 86 ? -31.654 7.947 40.015 1.00 53.69 86 MET A N 1
ATOM 700 C CA . MET A 1 86 ? -32.767 7.727 40.930 1.00 53.69 86 MET A CA 1
ATOM 701 C C . MET A 1 86 ? -33.989 7.348 40.087 1.00 53.69 86 MET A C 1
ATOM 703 O O . MET A 1 86 ? -34.858 8.180 39.835 1.00 53.69 86 MET A O 1
ATOM 707 N N . SER A 1 87 ? -34.055 6.107 39.598 1.00 45.78 87 SER A N 1
ATOM 708 C CA . SER A 1 87 ? -35.304 5.556 39.076 1.00 45.78 87 SER A CA 1
ATOM 709 C C . SER A 1 87 ? -36.179 5.166 40.266 1.00 45.78 87 SER A C 1
ATOM 711 O O . SER A 1 87 ? -36.185 4.021 40.717 1.00 45.78 87 SER A O 1
ATOM 713 N N . GLY A 1 88 ? -36.876 6.162 40.807 1.00 48.09 88 GLY A N 1
ATOM 714 C CA . GLY A 1 88 ? -38.080 5.934 41.588 1.00 48.09 88 GLY A CA 1
ATOM 715 C C . GLY A 1 88 ? -39.217 5.529 40.654 1.00 48.09 88 GLY A C 1
ATOM 716 O O . GLY A 1 88 ? -39.585 6.308 39.774 1.00 48.09 88 GLY A O 1
ATOM 717 N N . ASN A 1 89 ? -39.700 4.296 40.820 1.00 37.53 89 ASN A N 1
ATOM 718 C CA . ASN A 1 89 ? -41.108 3.883 40.948 1.00 37.53 89 ASN A CA 1
ATOM 719 C C . ASN A 1 89 ? -41.248 2.381 40.704 1.00 37.53 89 ASN A C 1
ATOM 721 O O . ASN A 1 89 ? -40.864 1.920 39.607 1.00 37.53 89 ASN A O 1
#

Foldseek 3Di:
DVLVVVLVVQLVVLVVVLVVVVVVLVVVVVVCVVVVHDDPPVVSVVVNVVSVVVSVVSNVVSVVSSVVVVVVVVVVVVVCVVCVPPPDD

Sequence (89 aa):
MESNYLGWKNTLIELNDFCCRVEFLNSKMRDIVACRRQMDIAQYLTSLRELINKHEQNLSLISFVKEANVFAGKNEIINNELYPSMSGN